Protein AF-A0A2W4WL39-F1 (afdb_monomer_lite)

Organism: NCBI:txid945775

Sequence (100 aa):
MKLSLRHVCVPCACALSYFSTVCSASAQIVPDATLPVNSTVTTRGLVHTINNGTTVGVNLYHSFQDFSVPTNNTAYFNNAANVQNVLTRVTGSSVSNIDG

Secondary structure (DSSP, 8-state):
------------------------PPPSEEE-S-SSS-EEEEEETTEEEEEE-EEETTEEEEEEEEE-B-TT-EEEE---TT--EEEEEE-SSSPPPB--

Structure (mmCIF, N/CA/C/O backbone):
data_AF-A0A2W4WL39-F1
#
_entry.id   AF-A0A2W4WL39-F1
#
loop_
_atom_site.group_PDB
_atom_site.id
_atom_site.type_symbol
_atom_site.label_atom_id
_atom_site.label_alt_id
_atom_site.label_comp_id
_atom_site.label_asym_id
_atom_site.label_entity_id
_atom_site.label_seq_id
_atom_site.pdbx_PDB_ins_code
_atom_site.Cartn_x
_atom_site.Cartn_y
_atom_site.Cartn_z
_atom_site.occupancy
_atom_site.B_iso_or_equiv
_atom_site.auth_seq_id
_atom_site.auth_comp_id
_atom_site.auth_asym_id
_atom_site.auth_atom_id
_atom_site.pdbx_PDB_model_num
ATOM 1 N N . MET A 1 1 ? 81.901 14.216 -4.985 1.00 40.66 1 MET A N 1
ATOM 2 C CA . MET A 1 1 ? 81.202 14.622 -6.226 1.00 40.66 1 MET A CA 1
ATOM 3 C C . MET A 1 1 ? 79.770 14.985 -5.854 1.00 40.66 1 MET A C 1
ATOM 5 O O . MET A 1 1 ? 79.161 14.257 -5.083 1.00 40.66 1 MET A O 1
ATOM 9 N N . LYS A 1 2 ? 79.317 16.177 -6.255 1.00 39.06 2 LYS A N 1
ATOM 10 C CA . LYS A 1 2 ? 78.092 16.845 -5.780 1.00 39.06 2 LYS A CA 1
ATOM 11 C C . LYS A 1 2 ? 76.820 16.100 -6.222 1.00 39.06 2 LYS A C 1
ATOM 13 O O . LYS A 1 2 ? 76.681 15.795 -7.402 1.00 39.06 2 LYS A O 1
ATOM 18 N N . LEU A 1 3 ? 75.901 15.867 -5.279 1.00 42.19 3 LEU A N 1
ATOM 19 C CA . LEU A 1 3 ? 74.522 15.428 -5.528 1.00 42.19 3 LEU A CA 1
ATOM 20 C C . LEU A 1 3 ? 73.773 16.478 -6.369 1.00 42.19 3 LEU A C 1
ATOM 22 O O . LEU A 1 3 ? 73.815 17.665 -6.045 1.00 42.19 3 LEU A O 1
ATOM 26 N N . SER A 1 4 ? 73.036 16.043 -7.394 1.00 43.56 4 SER A N 1
ATOM 27 C CA . SER A 1 4 ? 72.043 16.870 -8.090 1.00 43.56 4 SER A CA 1
ATOM 28 C C . SER A 1 4 ? 70.664 16.234 -7.933 1.00 43.56 4 SER A C 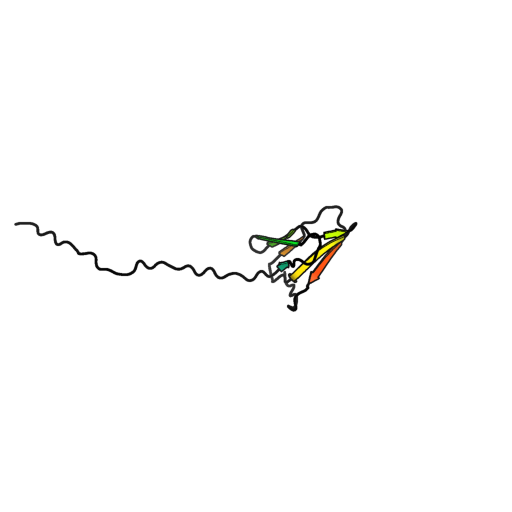1
ATOM 30 O O . SER A 1 4 ? 70.338 15.239 -8.575 1.00 43.56 4 SER A O 1
ATOM 32 N N . LEU A 1 5 ? 69.877 16.814 -7.028 1.00 53.22 5 LEU A N 1
ATOM 33 C CA . L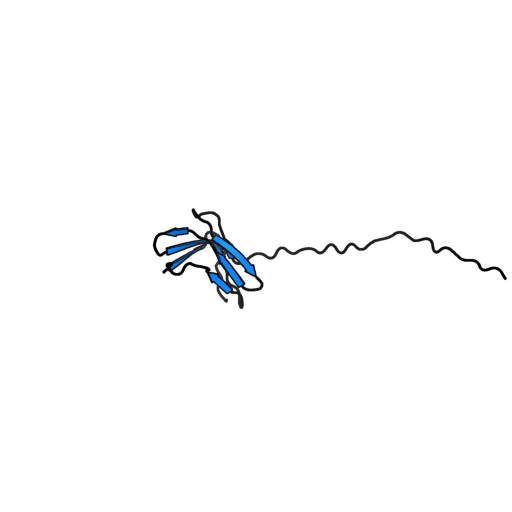EU A 1 5 ? 68.476 16.502 -6.777 1.00 53.22 5 LEU A CA 1
ATOM 34 C C . LEU A 1 5 ? 67.632 17.182 -7.867 1.00 53.22 5 LEU A C 1
ATOM 36 O O . LEU A 1 5 ? 67.458 18.404 -7.858 1.00 53.22 5 LEU A O 1
ATOM 40 N N . ARG A 1 6 ? 67.140 16.415 -8.844 1.00 53.94 6 ARG A N 1
ATOM 41 C CA . ARG A 1 6 ? 66.246 16.947 -9.880 1.00 53.94 6 ARG A CA 1
ATOM 42 C C . ARG A 1 6 ? 64.804 16.851 -9.402 1.00 53.94 6 ARG A C 1
ATOM 44 O O . ARG A 1 6 ? 64.267 15.767 -9.217 1.00 53.94 6 ARG A O 1
ATOM 51 N N . HIS A 1 7 ? 64.222 18.023 -9.175 1.00 52.91 7 HIS A N 1
ATOM 52 C CA . HIS A 1 7 ? 62.823 18.218 -8.836 1.00 52.91 7 HIS A CA 1
ATOM 53 C C . HIS A 1 7 ? 61.960 17.637 -9.959 1.00 52.91 7 HIS A C 1
ATOM 55 O O . HIS A 1 7 ? 61.982 18.141 -11.083 1.00 52.91 7 HIS A O 1
ATOM 61 N N . VAL A 1 8 ? 61.222 16.568 -9.660 1.00 58.62 8 VAL A N 1
ATOM 62 C CA . VAL A 1 8 ? 60.155 16.083 -10.537 1.00 58.62 8 VAL A CA 1
ATOM 63 C C . VAL A 1 8 ? 58.992 17.056 -10.371 1.00 58.62 8 VAL A C 1
ATOM 65 O O . VAL A 1 8 ? 58.290 17.056 -9.363 1.00 58.62 8 VAL A O 1
ATOM 68 N N . CYS A 1 9 ? 58.877 17.959 -11.341 1.00 48.72 9 CYS A N 1
ATOM 69 C CA . CYS A 1 9 ? 57.759 18.875 -11.499 1.00 48.72 9 CYS A CA 1
ATOM 70 C C . CYS A 1 9 ? 56.478 18.054 -11.696 1.00 48.72 9 CYS A C 1
ATOM 72 O O . CYS A 1 9 ? 56.414 17.234 -12.609 1.00 48.72 9 CYS A O 1
ATOM 74 N N . VAL A 1 10 ? 55.498 18.262 -10.817 1.00 55.56 10 VAL A N 1
ATOM 75 C CA . VAL A 1 10 ? 54.160 17.660 -10.852 1.00 55.56 10 VAL A CA 1
ATOM 76 C C . VAL A 1 10 ? 53.480 18.042 -12.170 1.00 55.56 10 VAL A C 1
ATOM 78 O O . VAL A 1 10 ? 53.149 19.219 -12.340 1.00 55.56 10 VAL A O 1
ATOM 81 N N . PRO A 1 11 ? 53.240 17.110 -13.113 1.00 50.78 11 PRO A N 1
ATOM 82 C CA . PRO A 1 11 ? 52.407 17.419 -14.249 1.00 50.78 11 PRO A CA 1
ATOM 83 C C . PRO A 1 11 ? 50.946 17.218 -13.841 1.00 50.78 11 PRO A C 1
ATOM 85 O O . PRO A 1 11 ? 50.529 16.161 -13.374 1.00 50.78 11 PRO A O 1
ATOM 88 N N . CYS A 1 12 ? 50.191 18.297 -14.002 1.00 58.59 12 CYS A N 1
ATOM 89 C CA . CYS A 1 12 ? 48.784 18.326 -14.372 1.00 58.59 12 CYS A CA 1
ATOM 90 C C . CYS A 1 12 ? 48.249 16.986 -14.923 1.00 58.59 12 CYS A C 1
ATOM 92 O O . CYS A 1 12 ? 48.738 16.528 -15.952 1.00 58.59 12 CYS A O 1
ATOM 94 N N . ALA A 1 13 ? 47.239 16.404 -14.268 1.00 51.31 13 ALA A N 1
ATOM 95 C CA . ALA A 1 13 ? 45.977 15.975 -14.888 1.00 51.31 13 ALA A CA 1
ATOM 96 C C . ALA A 1 13 ? 45.236 14.944 -14.019 1.00 51.31 13 ALA A C 1
ATOM 98 O O . ALA A 1 13 ? 45.770 13.903 -13.651 1.00 51.31 13 ALA A O 1
ATOM 99 N N . CYS A 1 14 ? 43.955 15.239 -13.798 1.00 49.12 14 CYS A N 1
ATOM 100 C CA . CYS A 1 14 ? 42.886 14.289 -13.500 1.00 49.12 14 CYS A CA 1
ATOM 101 C C . CYS A 1 14 ? 42.997 13.531 -12.171 1.00 49.12 14 CYS A C 1
ATOM 103 O O . CYS A 1 14 ? 43.259 12.332 -12.126 1.00 49.12 14 CYS A O 1
ATOM 105 N N . ALA A 1 15 ? 42.612 14.206 -11.085 1.00 55.75 15 ALA A N 1
ATOM 106 C CA . ALA A 1 15 ? 41.889 13.501 -10.035 1.00 55.75 15 ALA A CA 1
ATOM 107 C C . ALA A 1 15 ? 40.649 12.865 -10.693 1.00 55.75 15 ALA A C 1
ATOM 109 O O . ALA A 1 15 ? 39.703 13.575 -11.030 1.00 55.75 15 ALA A O 1
ATOM 110 N N . LEU A 1 16 ? 40.682 11.554 -10.961 1.00 57.28 16 LEU A N 1
ATOM 111 C CA . LEU A 1 16 ? 39.494 10.799 -11.354 1.00 57.28 16 LEU A CA 1
ATOM 112 C C . LEU A 1 16 ? 38.556 10.765 -10.146 1.00 57.28 16 LEU A C 1
ATOM 114 O O . LEU A 1 16 ? 38.596 9.855 -9.319 1.00 57.28 16 LEU A O 1
ATOM 118 N N . SER A 1 17 ? 37.724 11.794 -10.026 1.00 60.62 17 SER A N 1
ATOM 119 C CA . SER A 1 17 ? 36.524 11.744 -9.212 1.00 60.62 17 SER A CA 1
ATOM 120 C C . SER A 1 17 ? 35.612 10.675 -9.813 1.00 60.62 17 SER A C 1
ATOM 122 O O . SER A 1 17 ? 34.980 10.875 -10.848 1.00 60.62 17 SER A O 1
ATOM 124 N N . TYR A 1 18 ? 35.574 9.505 -9.174 1.00 58.78 18 TYR A N 1
ATOM 125 C CA . TYR A 1 18 ? 34.546 8.499 -9.418 1.00 58.78 18 TYR A CA 1
ATOM 126 C C . TYR A 1 18 ? 33.193 9.133 -9.071 1.00 58.78 18 TYR A C 1
ATOM 128 O O . TYR A 1 18 ? 32.809 9.220 -7.905 1.00 58.78 18 TYR A O 1
ATOM 136 N N . PHE A 1 19 ? 32.485 9.636 -10.081 1.00 60.22 19 PHE A N 1
ATOM 137 C CA . PHE A 1 19 ? 31.075 9.977 -9.957 1.00 60.22 19 PHE A CA 1
ATOM 138 C C . PHE A 1 19 ? 30.307 8.661 -9.840 1.00 60.22 19 PHE A C 1
ATOM 140 O O . PHE A 1 19 ? 30.009 8.008 -10.838 1.00 60.22 19 PHE A O 1
ATOM 147 N N . SER A 1 20 ? 30.028 8.241 -8.609 1.00 62.75 20 SER A N 1
ATOM 148 C CA . SER A 1 20 ? 29.116 7.135 -8.335 1.00 62.75 20 SER A CA 1
ATOM 149 C C . SER A 1 20 ? 27.727 7.543 -8.818 1.00 62.75 20 SER A C 1
ATOM 151 O O . SER A 1 20 ? 27.040 8.333 -8.170 1.00 62.75 20 SER A O 1
ATOM 153 N N . THR A 1 21 ? 27.312 7.039 -9.975 1.00 63.34 21 THR A N 1
ATOM 154 C CA . THR A 1 21 ? 25.934 7.165 -10.436 1.00 63.34 21 THR A CA 1
ATOM 155 C C . THR A 1 21 ? 25.053 6.321 -9.519 1.00 63.34 21 THR A C 1
ATOM 157 O O . THR A 1 21 ? 24.981 5.100 -9.626 1.00 63.34 21 THR A O 1
ATOM 160 N N . VAL A 1 22 ? 24.396 6.971 -8.559 1.00 64.06 22 VAL A N 1
ATOM 161 C CA . VAL A 1 22 ? 23.317 6.351 -7.786 1.00 64.06 22 VAL A CA 1
ATOM 162 C C . VAL A 1 22 ? 22.166 6.075 -8.748 1.00 64.06 22 VAL A C 1
ATOM 164 O O . VAL A 1 22 ? 21.469 6.989 -9.181 1.00 64.06 22 VAL A O 1
ATOM 167 N N . CYS A 1 23 ? 21.997 4.811 -9.132 1.00 61.12 23 CYS A N 1
ATOM 168 C CA . CYS A 1 23 ? 20.808 4.369 -9.841 1.00 61.12 23 CYS A CA 1
ATOM 169 C C . CYS A 1 23 ? 19.647 4.377 -8.839 1.00 61.12 23 CYS A C 1
ATOM 171 O O . CYS A 1 23 ? 19.669 3.637 -7.855 1.00 61.12 23 CYS A O 1
ATOM 173 N N . SER A 1 24 ? 18.658 5.243 -9.055 1.00 59.47 24 SER A N 1
ATOM 174 C CA . SER A 1 24 ? 17.420 5.218 -8.281 1.00 59.47 24 SER A CA 1
ATOM 175 C C . SER A 1 24 ? 16.692 3.906 -8.570 1.00 59.47 24 SER A C 1
ATOM 177 O O . SER A 1 24 ? 16.214 3.695 -9.684 1.00 59.47 24 SER A O 1
ATOM 179 N N . ALA A 1 25 ? 16.618 3.012 -7.585 1.00 63.28 25 ALA A N 1
ATOM 180 C CA . ALA A 1 25 ? 15.796 1.815 -7.693 1.00 63.28 25 ALA A CA 1
ATOM 181 C C . ALA A 1 25 ? 14.315 2.225 -7.752 1.00 63.28 25 ALA A C 1
ATOM 183 O O . ALA A 1 25 ? 13.843 2.981 -6.901 1.00 63.28 25 ALA A O 1
ATOM 184 N N . SER A 1 26 ? 13.581 1.733 -8.751 1.00 66.88 26 SER A N 1
ATOM 185 C CA . SER A 1 26 ? 12.122 1.863 -8.779 1.00 66.88 26 SER A CA 1
ATOM 186 C C . SER A 1 26 ? 11.531 0.998 -7.661 1.00 66.88 26 SER A C 1
ATOM 188 O O . SER A 1 26 ? 11.799 -0.206 -7.587 1.00 66.88 26 SER A O 1
ATOM 190 N N . ALA A 1 27 ? 10.780 1.620 -6.751 1.00 72.75 27 ALA A N 1
ATOM 191 C CA . ALA A 1 27 ? 10.109 0.912 -5.669 1.00 72.75 27 AL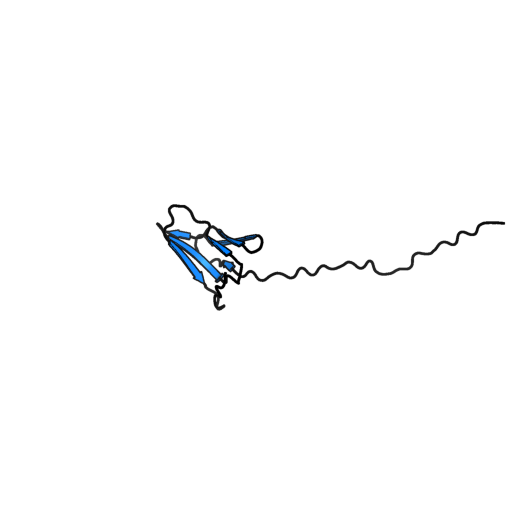A A CA 1
ATOM 192 C C . ALA A 1 27 ? 8.927 0.102 -6.225 1.00 72.75 27 ALA A C 1
ATOM 194 O O . ALA A 1 27 ? 8.126 0.625 -6.988 1.00 72.75 27 ALA A O 1
ATOM 195 N N . GLN A 1 28 ? 8.812 -1.167 -5.824 1.00 87.81 28 GLN A N 1
ATOM 196 C CA . GLN A 1 28 ? 7.764 -2.086 -6.305 1.00 87.81 28 GLN A CA 1
ATOM 197 C C . GLN A 1 28 ? 6.408 -1.873 -5.614 1.00 87.81 28 GLN A C 1
ATOM 199 O O . GLN A 1 28 ? 5.369 -2.286 -6.122 1.00 87.81 28 GLN A O 1
ATOM 204 N N . ILE A 1 29 ? 6.424 -1.223 -4.447 1.00 97.00 29 ILE A N 1
ATOM 205 C CA . ILE A 1 29 ? 5.241 -0.871 -3.663 1.00 97.00 29 ILE A CA 1
ATOM 206 C C . ILE A 1 29 ? 5.293 0.633 -3.421 1.00 97.00 29 ILE A C 1
ATOM 208 O O . ILE A 1 29 ? 6.104 1.118 -2.629 1.00 97.00 29 ILE A O 1
ATOM 212 N N . VAL A 1 30 ? 4.436 1.369 -4.121 1.00 97.38 30 VAL A N 1
ATOM 213 C CA . VAL A 1 30 ? 4.402 2.831 -4.120 1.00 97.38 30 VAL A CA 1
ATOM 214 C C . VAL A 1 30 ? 3.064 3.277 -3.539 1.00 97.38 30 VAL A C 1
ATOM 216 O O . VAL A 1 30 ? 2.038 3.069 -4.183 1.00 97.38 30 VAL A O 1
ATOM 219 N N . PRO A 1 31 ? 3.019 3.861 -2.328 1.00 97.88 31 PRO A N 1
ATOM 220 C CA . PRO A 1 31 ? 1.773 4.382 -1.780 1.00 97.88 31 PRO A CA 1
ATOM 221 C C . PRO A 1 31 ? 1.301 5.595 -2.587 1.00 97.88 31 PRO A C 1
ATOM 223 O O . PRO A 1 31 ? 2.118 6.374 -3.078 1.00 97.88 31 PRO A O 1
ATOM 226 N N . ASP A 1 32 ? -0.012 5.782 -2.684 1.00 97.19 32 ASP A N 1
ATOM 227 C CA . ASP A 1 32 ? -0.577 7.046 -3.161 1.00 97.19 32 ASP A CA 1
ATOM 228 C C . ASP A 1 32 ? -1.038 7.931 -1.986 1.00 97.19 32 ASP A C 1
ATOM 230 O O . ASP A 1 32 ? -0.923 7.562 -0.812 1.00 97.19 32 ASP A O 1
ATOM 234 N N . ALA A 1 33 ? -1.533 9.128 -2.309 1.00 97.06 33 ALA A N 1
ATOM 235 C CA . ALA A 1 33 ? -1.962 10.132 -1.336 1.00 97.06 33 ALA A CA 1
ATOM 236 C C . ALA A 1 33 ? -3.491 10.343 -1.301 1.00 97.06 33 ALA A C 1
ATOM 238 O O . ALA A 1 33 ? -3.960 11.446 -1.024 1.00 97.06 33 ALA A O 1
ATOM 239 N N . THR A 1 34 ? -4.276 9.315 -1.639 1.00 97.19 34 THR A N 1
ATOM 240 C CA . THR A 1 34 ? -5.729 9.439 -1.867 1.00 97.19 34 THR A CA 1
ATOM 241 C C . THR A 1 34 ? -6.600 8.956 -0.698 1.00 97.19 34 THR A C 1
ATOM 243 O O . THR A 1 34 ? -7.813 8.785 -0.847 1.00 97.19 34 THR A O 1
ATOM 246 N N . LEU A 1 35 ? -6.008 8.717 0.474 1.00 98.06 35 LEU A N 1
ATOM 247 C CA . LEU A 1 35 ? -6.713 8.361 1.707 1.00 98.06 35 LEU A CA 1
ATOM 248 C C . LEU A 1 35 ? -6.602 9.479 2.764 1.00 98.06 35 LEU A C 1
ATOM 250 O O . LEU A 1 35 ? -5.635 10.239 2.749 1.00 98.06 35 LEU A O 1
ATOM 254 N N . PRO A 1 36 ? -7.546 9.571 3.725 1.00 98.25 36 PRO A N 1
ATOM 255 C CA . PRO A 1 36 ? -7.436 10.510 4.848 1.00 98.25 36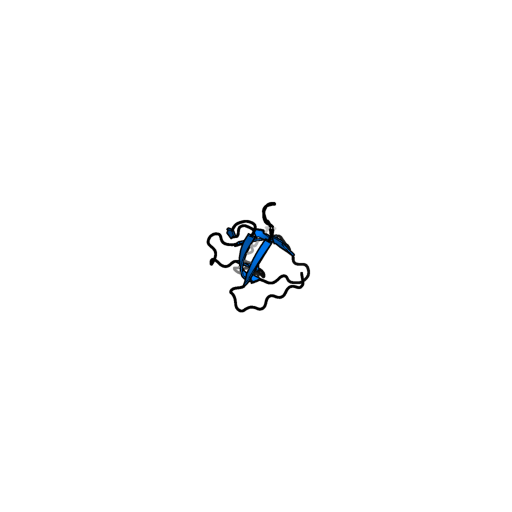 PRO A CA 1
ATOM 256 C C . PRO A 1 36 ? -6.142 10.333 5.652 1.00 98.25 36 PRO A C 1
ATOM 258 O O . PRO A 1 36 ? -5.471 11.305 5.989 1.00 98.25 36 PRO A O 1
ATOM 261 N N . VAL A 1 37 ? -5.778 9.078 5.927 1.00 98.38 37 VAL A N 1
ATOM 262 C CA . VAL A 1 37 ? -4.466 8.684 6.443 1.00 98.38 37 VAL A CA 1
ATOM 263 C C . VAL A 1 37 ? -3.823 7.773 5.407 1.00 98.38 37 VAL A C 1
ATOM 265 O O . VAL A 1 37 ? -4.278 6.650 5.171 1.00 98.38 37 VAL A O 1
ATOM 268 N N . ASN A 1 38 ? -2.778 8.283 4.763 1.00 98.56 38 ASN A N 1
ATOM 269 C CA . ASN A 1 38 ? -2.097 7.590 3.678 1.00 98.56 38 ASN A CA 1
ATOM 270 C C . ASN A 1 38 ? -1.228 6.436 4.180 1.00 98.56 38 ASN A C 1
ATOM 272 O O . ASN A 1 38 ? -0.797 6.392 5.336 1.00 98.56 38 ASN A O 1
ATOM 276 N N . SER A 1 39 ? -0.974 5.495 3.277 1.00 98.44 39 SER A N 1
ATOM 277 C CA . SER A 1 39 ? -0.051 4.389 3.526 1.00 98.44 39 SER A CA 1
ATOM 278 C C . SER A 1 39 ? 1.387 4.889 3.473 1.00 98.44 39 SER A C 1
ATOM 280 O O . SER A 1 39 ? 1.707 5.802 2.715 1.00 98.44 39 SER A O 1
ATOM 282 N N . THR A 1 40 ? 2.270 4.282 4.256 1.00 98.19 40 THR A N 1
ATOM 283 C CA . THR A 1 40 ? 3.711 4.537 4.170 1.00 98.19 40 THR A CA 1
ATOM 284 C C . THR A 1 40 ? 4.451 3.220 4.011 1.00 98.19 40 THR A C 1
ATOM 286 O O . THR A 1 40 ? 4.047 2.203 4.568 1.00 98.19 40 THR A O 1
ATOM 289 N N . VAL A 1 41 ? 5.529 3.223 3.229 1.00 97.94 41 VAL A N 1
ATOM 290 C CA . VAL A 1 41 ? 6.319 2.018 2.953 1.00 97.94 41 VAL A CA 1
ATOM 291 C C . VAL A 1 41 ? 7.755 2.270 3.373 1.00 97.94 41 VAL A C 1
ATOM 293 O O . VAL A 1 41 ? 8.381 3.233 2.939 1.00 97.94 41 VAL A O 1
ATOM 296 N N . THR A 1 42 ? 8.273 1.411 4.246 1.00 96.56 42 THR A N 1
ATOM 297 C CA . THR A 1 42 ? 9.687 1.389 4.628 1.00 96.56 42 THR A CA 1
ATOM 298 C C . THR A 1 42 ? 10.310 0.109 4.102 1.00 96.56 42 THR A C 1
ATOM 300 O O . THR A 1 42 ? 9.849 -0.982 4.427 1.00 96.56 42 THR A O 1
ATOM 303 N N . THR A 1 43 ? 11.374 0.233 3.315 1.00 95.38 43 THR A N 1
ATOM 304 C CA . THR A 1 43 ? 12.069 -0.918 2.728 1.00 95.38 43 THR A CA 1
ATOM 305 C C . THR A 1 43 ? 13.355 -1.207 3.491 1.00 95.38 43 THR A C 1
ATOM 307 O O . THR A 1 43 ? 14.179 -0.312 3.686 1.00 95.38 43 THR A O 1
ATOM 310 N N . ARG A 1 44 ? 13.552 -2.463 3.902 1.00 94.19 44 ARG A N 1
ATOM 311 C CA . ARG A 1 44 ? 14.822 -2.969 4.440 1.00 94.19 44 ARG A CA 1
ATOM 312 C C . ARG A 1 44 ? 15.189 -4.278 3.750 1.00 94.19 44 ARG A C 1
ATOM 314 O O . ARG A 1 44 ? 14.604 -5.321 4.029 1.00 94.19 44 ARG A O 1
ATOM 321 N N . GLY A 1 45 ? 16.178 -4.221 2.860 1.00 93.25 45 GLY A N 1
ATOM 322 C CA . GLY A 1 45 ? 16.516 -5.359 2.005 1.00 93.25 45 GLY A CA 1
ATOM 323 C C . GLY A 1 45 ? 15.331 -5.725 1.112 1.00 93.25 45 GLY A C 1
ATOM 324 O O . GLY A 1 45 ? 14.827 -4.865 0.397 1.00 93.25 45 GLY A O 1
ATOM 325 N N . LEU A 1 46 ? 14.883 -6.979 1.197 1.00 94.50 46 LEU A N 1
ATOM 326 C CA . LEU A 1 46 ? 13.761 -7.528 0.422 1.00 94.50 46 LEU A CA 1
ATOM 327 C C . LEU A 1 46 ? 12.403 -7.413 1.142 1.00 94.50 46 LEU A C 1
ATOM 329 O O . LEU A 1 46 ? 11.390 -7.893 0.641 1.00 94.50 46 LEU A O 1
ATOM 333 N N . VAL A 1 47 ? 12.366 -6.803 2.331 1.00 96.56 47 VAL A N 1
ATOM 334 C CA . VAL A 1 47 ? 11.131 -6.625 3.105 1.00 96.56 47 VAL A CA 1
ATOM 335 C C . VAL A 1 47 ? 10.640 -5.187 2.978 1.00 96.56 47 VAL A C 1
ATOM 337 O O . VAL A 1 47 ? 11.347 -4.235 3.321 1.00 96.56 47 VAL A O 1
ATOM 340 N N . HIS A 1 48 ? 9.398 -5.046 2.534 1.00 97.62 48 HIS A N 1
ATOM 341 C CA . HIS A 1 48 ? 8.651 -3.802 2.441 1.00 97.62 48 HIS A CA 1
ATOM 342 C C . HIS A 1 48 ? 7.608 -3.759 3.561 1.00 97.62 48 HIS A C 1
ATOM 344 O O . HIS A 1 48 ? 6.562 -4.403 3.493 1.00 97.62 48 HIS A O 1
ATOM 350 N N . THR A 1 49 ? 7.895 -3.005 4.618 1.00 98.38 49 THR A N 1
ATOM 351 C CA . THR A 1 49 ? 6.974 -2.794 5.737 1.00 98.38 49 THR A CA 1
ATOM 352 C C . THR A 1 49 ? 5.995 -1.679 5.385 1.00 98.38 49 THR A C 1
ATOM 354 O O . THR A 1 49 ? 6.384 -0.516 5.251 1.00 98.38 49 THR A O 1
ATOM 357 N N . ILE A 1 50 ? 4.724 -2.041 5.262 1.00 98.69 50 ILE A N 1
ATOM 358 C CA . ILE A 1 50 ? 3.591 -1.159 5.006 1.00 98.69 50 ILE A CA 1
ATOM 359 C C . ILE A 1 50 ? 3.014 -0.737 6.356 1.00 98.69 50 ILE A C 1
ATOM 361 O O . ILE A 1 50 ? 2.595 -1.573 7.154 1.00 98.69 50 ILE A O 1
ATOM 365 N N . ASN A 1 51 ? 3.009 0.566 6.612 1.00 98.56 51 ASN A N 1
ATOM 366 C CA . ASN A 1 51 ? 2.540 1.176 7.852 1.00 98.56 51 ASN A CA 1
ATOM 367 C C . ASN A 1 51 ? 1.425 2.194 7.567 1.00 98.56 51 ASN A C 1
ATOM 369 O O . ASN A 1 51 ? 1.133 2.530 6.412 1.00 98.56 51 ASN A O 1
ATOM 373 N N . ASN A 1 52 ? 0.849 2.733 8.644 1.00 98.25 52 ASN A N 1
ATOM 374 C CA . ASN A 1 52 ? -0.253 3.696 8.618 1.00 98.25 52 ASN A CA 1
ATOM 375 C C . ASN A 1 52 ? -1.468 3.143 7.852 1.00 98.25 52 ASN A C 1
ATOM 377 O O . ASN A 1 52 ? -1.836 1.994 8.068 1.00 98.25 52 ASN A O 1
ATOM 381 N N . GLY A 1 53 ? -2.100 3.945 6.991 1.00 98.06 53 GLY A N 1
ATOM 382 C CA . GLY A 1 53 ? -3.388 3.620 6.378 1.00 98.06 53 GLY A CA 1
ATOM 383 C C . GLY A 1 53 ? -4.578 4.172 7.165 1.00 98.06 53 GLY A C 1
ATOM 384 O O . GLY A 1 53 ? -4.449 4.680 8.279 1.00 98.06 53 GLY A O 1
ATOM 385 N N . THR A 1 54 ? -5.755 4.114 6.546 1.00 98.69 54 THR A N 1
ATOM 386 C CA . THR A 1 54 ? -6.992 4.660 7.114 1.00 98.69 54 THR A CA 1
ATOM 387 C C . THR A 1 54 ? -7.796 3.552 7.768 1.00 98.69 54 THR A C 1
ATOM 389 O O . THR A 1 54 ? -8.189 2.604 7.099 1.00 98.69 54 THR A O 1
ATOM 392 N N . THR A 1 55 ? -8.090 3.682 9.058 1.00 98.31 55 THR A N 1
ATOM 393 C CA . THR A 1 55 ? -8.901 2.703 9.791 1.00 98.31 55 THR A CA 1
ATOM 394 C C . THR A 1 55 ? -10.361 3.140 9.846 1.00 98.31 55 THR A C 1
ATOM 396 O O . THR A 1 55 ? -10.656 4.264 10.248 1.00 98.31 55 THR A O 1
ATOM 399 N N . VAL A 1 56 ? -11.283 2.237 9.501 1.00 98.00 56 VAL A N 1
ATOM 400 C CA . VAL A 1 56 ? -12.730 2.420 9.702 1.00 98.00 56 VAL A CA 1
ATOM 401 C C . VAL A 1 56 ? -13.309 1.150 10.321 1.00 98.00 56 VAL A C 1
ATOM 403 O O . VAL A 1 56 ? -13.432 0.113 9.664 1.00 98.00 56 VAL A O 1
ATOM 406 N N . GLY A 1 57 ? -13.664 1.223 11.604 1.00 97.25 57 GLY A N 1
ATOM 407 C CA . GLY A 1 57 ? -14.096 0.055 12.371 1.00 97.25 57 GLY A CA 1
ATOM 408 C C . GLY A 1 57 ? -12.983 -0.991 12.468 1.00 97.25 57 GLY A C 1
ATOM 409 O O . GLY A 1 57 ? -11.873 -0.681 12.893 1.00 97.25 57 GLY A O 1
ATOM 410 N N . VAL A 1 58 ? -13.280 -2.225 12.057 1.00 98.19 58 VAL A N 1
ATOM 411 C CA . VAL A 1 58 ? -12.328 -3.355 12.050 1.00 98.19 58 VAL A CA 1
ATOM 4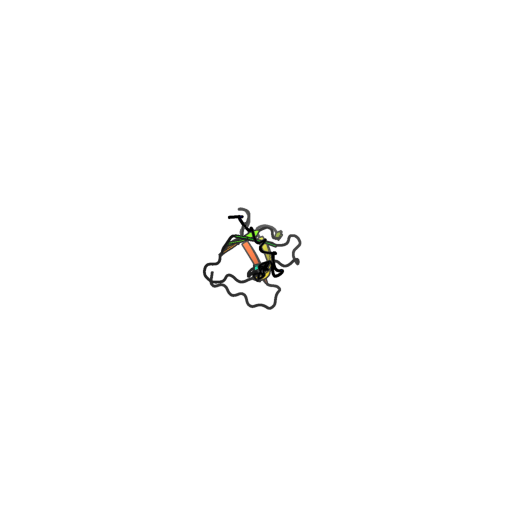12 C C . VAL A 1 58 ? -11.512 -3.464 10.755 1.00 98.19 58 VAL A C 1
ATOM 414 O O . VAL A 1 58 ? -10.768 -4.426 10.571 1.00 98.19 58 VAL A O 1
ATOM 417 N N . ASN A 1 59 ? -11.659 -2.500 9.844 1.00 98.69 59 ASN A N 1
ATOM 418 C CA . ASN A 1 59 ? -11.020 -2.506 8.532 1.00 98.69 59 ASN A CA 1
ATOM 419 C C . ASN A 1 59 ? -9.890 -1.474 8.479 1.00 98.69 59 ASN A C 1
ATOM 421 O O . ASN A 1 59 ? -10.094 -0.316 8.853 1.00 98.69 59 ASN A O 1
ATOM 425 N N . LEU A 1 60 ? -8.733 -1.878 7.962 1.00 98.81 60 LEU A N 1
ATOM 426 C CA . LEU A 1 60 ? -7.605 -1.011 7.643 1.00 98.81 60 LEU A CA 1
ATOM 427 C C . LEU A 1 60 ? -7.465 -0.898 6.124 1.00 98.81 60 LEU A C 1
ATOM 429 O O . LEU A 1 60 ? -7.297 -1.902 5.437 1.00 98.81 60 LEU A O 1
ATOM 433 N N . TYR A 1 61 ? -7.527 0.324 5.607 1.00 98.75 61 TYR A N 1
ATOM 434 C CA . TYR A 1 61 ? -7.444 0.616 4.183 1.00 98.75 61 TYR A CA 1
ATOM 435 C C . TYR A 1 61 ? -6.069 1.163 3.814 1.00 98.75 61 TYR A C 1
ATOM 437 O O . TYR A 1 61 ? -5.589 2.132 4.411 1.00 98.75 61 TYR A O 1
ATOM 445 N N . HIS A 1 62 ? -5.493 0.592 2.763 1.00 98.75 62 HIS A N 1
ATOM 446 C CA . HIS A 1 62 ? -4.288 1.073 2.104 1.00 98.75 62 HIS A CA 1
ATOM 447 C C . HIS A 1 62 ? -4.560 1.391 0.632 1.00 98.75 62 HIS A C 1
ATOM 449 O O . HIS A 1 62 ? -5.417 0.779 -0.009 1.00 98.75 62 HIS A O 1
ATOM 455 N N . SER A 1 63 ? -3.818 2.355 0.094 1.00 98.56 63 SER A N 1
ATOM 456 C CA . SER A 1 63 ? -3.933 2.789 -1.298 1.00 98.56 63 SER A CA 1
ATOM 457 C C . SER A 1 63 ? -2.547 2.986 -1.883 1.00 98.56 63 SER A C 1
ATOM 459 O O . SER A 1 63 ? -1.686 3.620 -1.265 1.00 98.56 63 SER A O 1
ATOM 461 N N . PHE A 1 64 ? -2.335 2.402 -3.053 1.00 98.56 64 PHE A N 1
ATOM 462 C CA . PHE A 1 64 ? -1.051 2.360 -3.730 1.00 98.56 64 PHE A CA 1
ATOM 463 C C . PHE A 1 64 ? -1.209 2.822 -5.169 1.00 98.56 64 PHE A C 1
ATOM 465 O O . PHE A 1 64 ? -2.179 2.463 -5.827 1.00 98.56 64 PHE A O 1
ATOM 472 N N . GLN A 1 65 ? -0.233 3.569 -5.671 1.00 98.25 65 GLN A N 1
ATOM 473 C CA . GLN A 1 65 ? -0.096 3.800 -7.101 1.00 98.25 65 GLN A CA 1
ATOM 474 C C . GLN A 1 65 ? 0.288 2.492 -7.796 1.00 98.25 65 GLN A C 1
ATOM 476 O O . GLN A 1 65 ? -0.422 2.050 -8.688 1.00 98.25 65 GLN A O 1
ATOM 481 N N . ASP A 1 66 ? 1.347 1.838 -7.324 1.00 97.69 66 ASP A N 1
ATOM 482 C CA . ASP A 1 66 ? 1.814 0.551 -7.835 1.00 97.69 66 ASP A CA 1
ATOM 483 C C . ASP A 1 66 ? 1.996 -0.421 -6.667 1.00 97.69 66 ASP A C 1
ATOM 485 O O . ASP A 1 66 ? 2.467 -0.043 -5.591 1.00 97.69 66 ASP A O 1
ATOM 489 N N . PHE A 1 67 ? 1.623 -1.683 -6.868 1.00 98.06 67 PHE A N 1
ATOM 490 C CA . PHE A 1 67 ? 1.787 -2.727 -5.860 1.00 98.06 67 PHE A CA 1
ATOM 491 C C . PHE A 1 67 ? 2.187 -4.036 -6.530 1.00 98.06 67 PHE A C 1
ATOM 493 O O . PHE A 1 67 ? 1.347 -4.713 -7.119 1.00 98.06 67 PHE A O 1
ATOM 500 N N . SER A 1 68 ? 3.462 -4.393 -6.435 1.00 97.94 68 SER A N 1
ATOM 501 C CA . SER A 1 68 ? 3.997 -5.693 -6.837 1.00 97.94 68 SER A CA 1
ATOM 502 C C . SER A 1 68 ? 4.889 -6.256 -5.736 1.00 97.94 68 SER A C 1
ATOM 504 O O . SER A 1 68 ? 5.527 -5.514 -4.988 1.00 97.94 68 SER A O 1
ATOM 506 N N . VAL A 1 69 ? 4.946 -7.580 -5.645 1.00 97.44 69 VAL A N 1
ATOM 507 C CA . VAL A 1 69 ? 5.804 -8.316 -4.714 1.00 97.44 69 VAL A CA 1
ATOM 508 C C . VAL A 1 69 ? 6.593 -9.327 -5.545 1.00 97.44 69 VAL A C 1
ATOM 510 O O . VAL A 1 69 ? 6.091 -10.420 -5.781 1.00 97.44 69 VAL A O 1
ATOM 513 N N . PRO A 1 70 ? 7.777 -8.969 -6.072 1.00 95.94 70 PRO A N 1
ATOM 514 C CA . PRO A 1 70 ? 8.584 -9.894 -6.866 1.00 95.94 70 PRO A CA 1
ATOM 515 C C . PRO A 1 70 ? 9.098 -11.069 -6.032 1.00 95.94 70 PRO A C 1
ATOM 517 O O . PRO A 1 70 ? 9.147 -10.988 -4.807 1.00 95.94 70 PRO A O 1
ATOM 520 N N . THR A 1 71 ? 9.591 -12.116 -6.689 1.00 96.69 71 THR A N 1
ATOM 521 C CA . THR A 1 71 ? 10.149 -13.299 -6.019 1.00 96.69 71 THR A CA 1
ATOM 522 C C . THR A 1 71 ? 11.145 -12.960 -4.916 1.00 96.69 71 THR A C 1
ATOM 524 O O . THR A 1 71 ? 12.029 -12.117 -5.098 1.00 96.69 71 THR A O 1
ATOM 527 N N . ASN A 1 72 ? 11.009 -13.638 -3.773 1.00 95.81 72 ASN A N 1
ATOM 528 C CA . ASN A 1 72 ? 11.796 -13.444 -2.552 1.00 95.81 72 ASN A CA 1
ATOM 529 C C . ASN A 1 72 ? 11.599 -12.083 -1.861 1.00 95.81 72 ASN A C 1
ATOM 531 O O . ASN A 1 72 ? 12.342 -11.772 -0.927 1.00 95.81 72 ASN A O 1
ATOM 535 N N . ASN A 1 73 ? 10.653 -11.252 -2.308 1.00 96.31 73 ASN A N 1
ATOM 536 C CA . ASN A 1 73 ? 10.299 -10.010 -1.624 1.00 96.31 73 ASN A CA 1
ATOM 537 C C . ASN A 1 73 ? 9.112 -10.252 -0.690 1.00 96.31 73 ASN A C 1
ATOM 539 O O . ASN A 1 73 ? 8.310 -11.157 -0.879 1.00 96.31 73 ASN A O 1
ATOM 543 N N . THR A 1 74 ? 8.971 -9.418 0.336 1.00 97.75 74 THR A N 1
ATOM 544 C CA . THR A 1 74 ? 7.877 -9.529 1.307 1.00 97.75 74 THR A CA 1
ATOM 545 C C . THR A 1 74 ? 7.170 -8.195 1.463 1.00 97.75 74 THR A C 1
ATOM 547 O O . THR A 1 74 ? 7.798 -7.202 1.821 1.00 97.75 74 THR A O 1
ATOM 550 N N . ALA A 1 75 ? 5.852 -8.180 1.269 1.00 98.19 75 ALA A N 1
ATOM 551 C CA . ALA A 1 75 ? 4.991 -7.084 1.702 1.00 98.19 75 ALA A CA 1
ATOM 552 C C . ALA A 1 75 ? 4.461 -7.393 3.108 1.00 98.19 75 ALA A C 1
ATOM 554 O O . ALA A 1 75 ? 3.609 -8.261 3.284 1.00 98.19 75 ALA A O 1
ATOM 555 N N . TYR A 1 76 ? 4.981 -6.701 4.118 1.00 98.31 76 TYR A N 1
ATOM 556 C CA . TYR A 1 76 ? 4.569 -6.885 5.506 1.00 98.31 76 TYR A CA 1
ATOM 557 C C . TYR A 1 76 ? 3.623 -5.762 5.928 1.00 98.31 76 TYR A C 1
ATOM 559 O O . TYR A 1 76 ? 4.042 -4.610 6.034 1.00 98.31 76 TYR A O 1
ATOM 567 N N . PHE A 1 77 ? 2.365 -6.095 6.204 1.00 98.44 77 PHE A N 1
ATOM 568 C CA . PHE A 1 77 ? 1.390 -5.152 6.747 1.00 98.44 77 PHE A CA 1
ATOM 569 C C . PHE A 1 77 ? 1.537 -5.067 8.265 1.00 98.44 77 PHE A C 1
ATOM 571 O O . PHE A 1 77 ? 1.277 -6.027 8.985 1.00 98.44 77 PHE A O 1
ATOM 578 N N . ASN A 1 78 ? 1.962 -3.906 8.756 1.00 98.19 78 ASN A N 1
ATOM 579 C CA . ASN A 1 78 ? 2.101 -3.643 10.180 1.00 98.19 78 ASN A CA 1
ATOM 580 C C . ASN A 1 78 ? 0.796 -3.056 10.737 1.00 98.19 78 ASN A C 1
ATOM 582 O O . ASN A 1 78 ? 0.627 -1.836 10.784 1.00 98.19 78 ASN A O 1
ATOM 586 N N . ASN A 1 79 ? -0.144 -3.922 11.122 1.00 97.75 79 ASN A N 1
ATOM 587 C CA . ASN A 1 79 ? -1.455 -3.523 11.638 1.00 97.75 79 ASN A CA 1
ATOM 588 C C . ASN A 1 79 ? -1.604 -3.740 13.154 1.00 97.75 79 ASN A C 1
ATOM 590 O O . ASN A 1 79 ? -0.911 -4.545 13.772 1.00 97.75 79 ASN A O 1
ATOM 594 N N . ALA A 1 80 ? -2.566 -3.036 13.755 1.00 97.00 80 ALA A N 1
ATOM 595 C CA . ALA A 1 80 ? -2.958 -3.246 15.147 1.00 97.00 80 ALA A CA 1
ATOM 596 C C . ALA A 1 80 ? -3.789 -4.534 15.317 1.00 97.00 80 ALA A C 1
ATOM 598 O O . ALA A 1 80 ? -4.478 -4.966 14.391 1.00 97.00 80 ALA A O 1
ATOM 599 N N . ALA A 1 81 ? -3.780 -5.111 16.524 1.00 97.19 81 ALA A N 1
ATOM 600 C CA . ALA A 1 81 ? -4.441 -6.386 16.832 1.00 97.19 81 ALA A CA 1
ATOM 601 C C . ALA A 1 81 ? -5.976 -6.370 16.670 1.00 97.19 81 ALA A C 1
ATOM 603 O O . ALA A 1 81 ? -6.590 -7.418 16.509 1.00 97.19 81 ALA A O 1
ATOM 604 N N . ASN A 1 82 ? -6.606 -5.193 16.718 1.00 96.25 82 ASN A N 1
ATOM 605 C CA . ASN A 1 82 ? -8.052 -5.034 16.546 1.00 96.25 82 ASN A CA 1
ATOM 606 C C . ASN A 1 82 ? -8.495 -4.925 15.072 1.00 96.25 82 ASN A C 1
ATOM 608 O O . ASN A 1 82 ? -9.694 -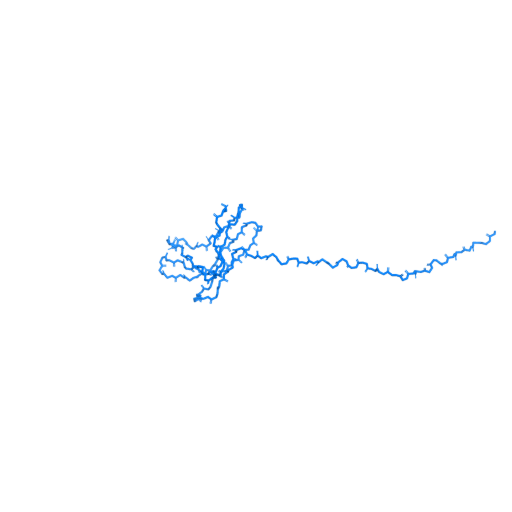4.814 14.810 1.00 96.25 82 ASN A O 1
ATOM 612 N N . VAL A 1 83 ? -7.557 -4.911 14.119 1.00 98.31 83 VAL A N 1
ATOM 613 C CA . VAL A 1 83 ? -7.852 -4.946 12.679 1.00 98.31 83 VAL A CA 1
ATOM 614 C C . VAL A 1 83 ? -8.175 -6.385 12.278 1.00 98.31 83 VAL A C 1
ATOM 616 O O . VAL A 1 83 ? -7.370 -7.282 12.504 1.00 98.31 83 VAL A O 1
ATOM 619 N N . GLN A 1 84 ? -9.343 -6.602 11.673 1.00 98.38 84 GLN A N 1
ATOM 620 C CA . GLN A 1 84 ? -9.763 -7.905 11.142 1.00 98.38 84 GLN A CA 1
ATOM 621 C C . GLN A 1 84 ? -9.487 -8.028 9.646 1.00 98.38 84 GLN A C 1
ATOM 623 O O . GLN A 1 84 ? -9.145 -9.108 9.178 1.00 98.38 84 GLN A O 1
ATOM 628 N N . ASN A 1 85 ? -9.615 -6.923 8.905 1.00 98.62 85 ASN A N 1
ATOM 629 C CA . ASN A 1 85 ? -9.401 -6.910 7.463 1.00 98.62 85 ASN A CA 1
ATOM 630 C C . ASN A 1 85 ? -8.408 -5.820 7.080 1.00 98.62 85 ASN A C 1
ATOM 632 O O . ASN A 1 85 ? -8.541 -4.670 7.503 1.00 98.62 85 ASN A O 1
ATOM 636 N N . VAL A 1 86 ? -7.464 -6.174 6.216 1.00 98.50 86 VAL A N 1
ATOM 637 C CA . VAL A 1 86 ? -6.582 -5.231 5.531 1.00 98.50 86 VAL A CA 1
ATOM 638 C C . VAL A 1 86 ? -7.003 -5.202 4.068 1.00 98.50 86 VAL A C 1
ATOM 640 O O . VAL A 1 86 ? -6.957 -6.223 3.389 1.00 98.50 86 VAL A O 1
ATOM 643 N N . LEU A 1 87 ? -7.459 -4.045 3.596 1.00 98.62 87 LEU A N 1
ATOM 644 C CA . LEU A 1 87 ? -7.953 -3.857 2.237 1.00 98.62 87 LEU A CA 1
ATOM 645 C C . LEU A 1 87 ? -7.007 -2.933 1.485 1.00 98.62 87 LEU A C 1
ATOM 647 O O . LEU A 1 87 ? -6.729 -1.817 1.926 1.00 98.62 87 LEU A O 1
ATOM 651 N N . THR A 1 88 ? -6.536 -3.384 0.332 1.00 97.94 88 THR A N 1
ATOM 652 C CA . THR A 1 88 ? -5.645 -2.617 -0.534 1.00 97.94 88 THR A CA 1
ATOM 653 C C . THR A 1 88 ? -6.370 -2.241 -1.822 1.00 97.94 88 THR A C 1
ATOM 655 O O . THR A 1 88 ? -7.170 -3.015 -2.348 1.00 97.94 88 THR A O 1
ATOM 658 N N . ARG A 1 89 ? -6.098 -1.044 -2.347 1.00 97.69 89 ARG A N 1
ATOM 659 C CA . ARG A 1 89 ? -6.425 -0.692 -3.735 1.00 97.69 89 ARG A CA 1
ATOM 660 C C . ARG A 1 89 ? -5.180 -0.228 -4.475 1.00 97.69 89 ARG A C 1
ATOM 662 O O . ARG A 1 89 ? -4.310 0.402 -3.874 1.00 97.69 89 ARG A O 1
ATOM 669 N N . VAL A 1 90 ? -5.149 -0.501 -5.774 1.00 98.06 90 VAL A N 1
ATOM 670 C CA . VAL A 1 90 ? -4.132 -0.004 -6.704 1.00 98.06 90 VAL A CA 1
ATOM 671 C C . VAL A 1 90 ? -4.789 1.026 -7.618 1.00 98.06 90 VAL A C 1
ATOM 673 O O . VAL A 1 90 ? -5.843 0.753 -8.189 1.00 98.06 90 VAL A O 1
ATOM 676 N N . THR A 1 91 ? -4.220 2.227 -7.691 1.00 97.88 91 THR A N 1
ATOM 677 C CA . THR A 1 91 ? -4.756 3.370 -8.447 1.00 97.88 91 THR A CA 1
ATOM 678 C C . THR A 1 91 ? -4.000 3.638 -9.746 1.00 97.88 91 THR A C 1
ATOM 680 O O . THR A 1 91 ? -4.537 4.302 -10.633 1.00 97.88 91 THR A O 1
ATOM 683 N N . GLY A 1 92 ? -2.775 3.126 -9.880 1.00 96.31 92 GLY A N 1
ATOM 684 C CA . GLY A 1 92 ? -2.005 3.166 -11.116 1.00 96.31 92 GLY A CA 1
ATOM 685 C C . GLY A 1 92 ? -2.483 2.143 -12.143 1.00 96.31 92 GLY A C 1
ATOM 686 O O . GLY A 1 92 ? -3.314 1.277 -11.873 1.00 96.31 92 GLY A O 1
ATOM 687 N N . SER A 1 93 ? -1.948 2.258 -13.357 1.00 96.19 93 SER A N 1
ATOM 688 C CA . SER A 1 93 ? -2.282 1.373 -14.477 1.00 96.19 93 SER A CA 1
ATOM 689 C C . SER A 1 93 ? -1.372 0.148 -14.584 1.00 96.19 93 SER A C 1
ATOM 691 O O . SER A 1 93 ? -1.602 -0.702 -15.443 1.00 96.19 93 SER A O 1
ATOM 693 N N . SER A 1 94 ? -0.314 0.070 -13.774 1.00 94.81 94 SER A N 1
ATOM 694 C CA . SER A 1 94 ? 0.609 -1.063 -13.782 1.00 94.81 94 SER A CA 1
ATOM 695 C C . SER A 1 94 ? -0.074 -2.300 -13.209 1.00 94.81 94 SER A C 1
ATOM 697 O O . SER A 1 94 ? -0.712 -2.246 -12.158 1.00 94.81 94 SER A O 1
ATOM 699 N N . VAL A 1 95 ? 0.085 -3.437 -13.884 1.00 96.50 95 VAL A N 1
ATOM 700 C CA . VAL A 1 95 ? -0.394 -4.723 -13.369 1.00 96.50 95 VAL A CA 1
ATOM 701 C C . VAL A 1 95 ? 0.398 -5.093 -12.117 1.00 96.50 95 VAL A C 1
ATOM 703 O O . VAL A 1 95 ? 1.626 -5.039 -12.114 1.00 96.50 95 VAL A O 1
ATOM 706 N N . SER A 1 96 ? -0.311 -5.511 -11.071 1.00 97.31 96 SER A N 1
ATOM 707 C CA . SER A 1 96 ? 0.294 -6.107 -9.884 1.00 97.31 96 SER A CA 1
ATOM 708 C C . SER A 1 96 ? 0.833 -7.496 -10.196 1.00 97.31 96 SER A C 1
ATOM 710 O O . SER A 1 96 ? 0.050 -8.398 -10.494 1.00 97.31 96 SER A O 1
ATOM 712 N N . ASN A 1 97 ? 2.149 -7.682 -10.081 1.00 96.81 97 ASN A N 1
ATOM 713 C CA . ASN A 1 97 ? 2.753 -9.010 -10.105 1.00 96.81 97 ASN A CA 1
ATOM 714 C C . ASN A 1 97 ? 3.121 -9.456 -8.684 1.00 96.81 97 ASN A C 1
ATOM 716 O O . ASN A 1 97 ? 3.834 -8.740 -7.977 1.00 96.81 97 ASN A O 1
ATOM 720 N N . ILE A 1 98 ? 2.617 -10.614 -8.258 1.00 97.31 98 ILE A N 1
ATOM 721 C CA . ILE A 1 98 ? 2.726 -11.114 -6.883 1.00 97.31 98 ILE A CA 1
ATOM 722 C C . ILE A 1 98 ? 3.346 -12.513 -6.919 1.00 97.31 98 ILE A C 1
ATOM 724 O O . ILE A 1 98 ? 2.640 -13.512 -6.996 1.00 97.31 98 ILE A O 1
ATOM 728 N N . ASP A 1 99 ? 4.672 -12.548 -6.833 1.00 96.69 99 ASP A N 1
ATOM 729 C CA . ASP A 1 99 ? 5.515 -13.748 -6.901 1.00 96.69 99 ASP A CA 1
ATOM 730 C C . ASP A 1 99 ? 6.364 -13.953 -5.625 1.00 96.69 99 ASP A C 1
ATOM 732 O O . ASP A 1 99 ? 7.316 -14.733 -5.653 1.00 96.69 99 ASP A O 1
ATOM 736 N N . GLY A 1 100 ? 6.066 -13.202 -4.555 1.00 90.00 100 GLY A N 1
ATOM 737 C CA . GLY A 1 100 ? 6.844 -13.057 -3.311 1.00 90.00 100 GLY A CA 1
ATOM 738 C C . GLY A 1 100 ? 7.158 -14.330 -2.544 1.00 90.00 100 GLY A C 1
ATOM 739 O O . GLY A 1 100 ? 6.230 -15.144 -2.342 1.00 90.00 100 GLY A O 1
#

pLDDT: mean 86.06, std 18.98, range [39.06, 98.81]

Foldseek 3Di:
DDDDDDDPDDDDDDPPPPPPPPDDDDDQWAWDDPAPKAWDWDDDPQETEIDIADDDQLEGEYETQHHERAAPHYDHYDDDPSRPYYYYDHDHPDDYHYND

InterPro domains:
  IPR008638 Filamentous haemagglutinin FhaB/tRNA nuclease CdiA-like, TPS domain [PF05860] (27-100)
  IPR008638 Filamentous haemagglutinin FhaB/tRNA nuclease CdiA-like, TPS domain [TIGR01901] (62-100)
  IPR011050 Pectin lyase fold/virulence factor [SSF51126] (21-100)
  IPR012334 Pectin lyase fold [G3DSA:2.160.20.10] (30-100)

Radius of gyration: 26.07 Å; chains: 1; bounding box: 95×33×32 Å